Protein AF-A0A2V9QXF2-F1 (afdb_monomer_lite)

pLDDT: mean 73.82, std 21.85, range [30.42, 95.75]

Foldseek 3Di:
DDDDDDDDDDDDDDDDDDDPPDPPPDPDDDDDDPPCLLVCLVVLLVLVLVLLQLCVVLVHDQPLQPPDDADDDHDDDDDPDSVVSVVSNVVVSVVLVPDDNPLSLLCCVCRGRVDDLVRSCVVSVHDSVVSVVSNSVSSD

Radius of gyration: 27.96 Å; chains: 1; bounding box: 50×91×40 Å

Sequence (140 aa):
MNEYPHVQVMFNEPSAELSTSSLESAPAYIDGVNPDFWLYRARTIALLKRYLRISIEVGRLPSILGRELFRSKVTSYRMSSFEDAVIFVHDVEQALDQLQLFPRQIIAAVLFQEYTQEQAAEVLHCGRRTIAREFPIALD

Structure (mmCIF, N/CA/C/O backbone):
data_AF-A0A2V9QXF2-F1
#
_entry.id   AF-A0A2V9QXF2-F1
#
loop_
_atom_site.group_PDB
_atom_site.id
_atom_site.type_symbol
_atom_site.label_atom_id
_atom_site.label_alt_id
_atom_site.label_comp_id
_atom_site.label_asym_id
_atom_site.label_entity_id
_atom_site.label_seq_id
_atom_site.pdbx_PDB_ins_code
_atom_site.Cartn_x
_atom_site.Cartn_y
_atom_site.Cartn_z
_atom_site.occupancy
_atom_site.B_iso_or_equiv
_atom_site.auth_seq_id
_atom_site.auth_comp_id
_atom_site.auth_asym_id
_atom_site.auth_atom_id
_atom_site.pdbx_PDB_model_num
ATOM 1 N N . MET A 1 1 ? 27.100 -77.487 19.554 1.00 35.31 1 MET A N 1
ATOM 2 C CA . MET A 1 1 ? 26.086 -77.846 18.544 1.00 35.31 1 MET A CA 1
ATOM 3 C C . MET A 1 1 ? 25.522 -76.563 17.963 1.00 35.31 1 MET A C 1
ATOM 5 O O . MET A 1 1 ? 25.086 -75.753 18.763 1.00 35.31 1 MET A O 1
ATOM 9 N N . ASN A 1 2 ? 25.509 -76.246 16.674 1.00 30.91 2 ASN A N 1
ATOM 10 C CA . ASN A 1 2 ? 26.055 -76.813 15.434 1.00 30.91 2 ASN A CA 1
ATOM 11 C C . ASN A 1 2 ? 26.334 -75.585 14.535 1.00 30.91 2 ASN A C 1
ATOM 13 O O . ASN A 1 2 ? 25.577 -74.622 14.577 1.00 30.91 2 ASN A O 1
ATOM 17 N N . GLU A 1 3 ? 27.540 -75.488 13.979 1.00 32.38 3 GLU A N 1
ATOM 18 C CA . GLU A 1 3 ? 27.822 -75.578 12.531 1.00 32.38 3 GLU A CA 1
ATOM 19 C C . GLU A 1 3 ? 27.521 -74.301 11.723 1.00 32.38 3 GLU A C 1
ATOM 21 O O . GLU A 1 3 ? 26.380 -73.928 11.477 1.00 32.38 3 GLU A O 1
ATOM 26 N N . TYR A 1 4 ? 28.611 -73.676 11.263 1.00 40.78 4 TYR A N 1
ATOM 27 C CA . TYR A 1 4 ? 28.661 -72.861 10.046 1.00 40.78 4 TYR A CA 1
ATOM 28 C C . TYR A 1 4 ? 28.261 -73.717 8.821 1.00 40.78 4 TYR A C 1
ATOM 30 O O . TYR A 1 4 ? 28.404 -74.939 8.863 1.00 40.78 4 TYR A O 1
ATOM 38 N N . PRO A 1 5 ? 27.911 -73.099 7.678 1.00 46.56 5 PRO A N 1
ATOM 39 C CA . PRO A 1 5 ? 28.965 -72.998 6.674 1.00 46.56 5 PRO A CA 1
ATOM 40 C C . PRO A 1 5 ? 29.018 -71.649 5.953 1.00 46.56 5 PRO A C 1
ATOM 42 O O . PRO A 1 5 ? 28.037 -71.117 5.438 1.00 46.56 5 PRO A O 1
ATOM 45 N N . HIS A 1 6 ? 30.254 -71.172 5.853 1.00 36.34 6 HIS A N 1
ATOM 46 C CA . HIS A 1 6 ? 30.753 -70.440 4.703 1.00 36.34 6 HIS A CA 1
ATOM 47 C C . HIS A 1 6 ? 30.442 -71.196 3.404 1.00 36.34 6 HIS A C 1
ATOM 49 O O . HIS A 1 6 ? 30.791 -72.370 3.293 1.00 36.34 6 HIS A O 1
ATOM 55 N N . VAL A 1 7 ? 29.943 -70.493 2.385 1.00 39.59 7 VAL A N 1
ATOM 56 C CA . VAL A 1 7 ? 30.415 -70.703 1.010 1.00 39.59 7 VAL A CA 1
ATOM 57 C C . VAL A 1 7 ? 30.730 -69.345 0.399 1.00 39.59 7 VAL A C 1
ATOM 59 O O . VAL A 1 7 ? 30.021 -68.357 0.571 1.00 39.59 7 VAL A O 1
ATOM 62 N N . GLN A 1 8 ? 31.885 -69.340 -0.238 1.00 35.59 8 GLN A N 1
ATOM 63 C CA . GLN A 1 8 ? 32.728 -68.238 -0.635 1.00 35.59 8 GLN A CA 1
ATOM 64 C C . GLN A 1 8 ? 32.681 -68.100 -2.168 1.00 35.59 8 GLN A C 1
ATOM 66 O O . GLN A 1 8 ? 32.501 -69.088 -2.872 1.00 35.59 8 GLN A O 1
ATOM 71 N N . VAL A 1 9 ? 33.018 -66.894 -2.634 1.00 41.28 9 VAL A N 1
ATOM 72 C CA . VAL A 1 9 ? 33.554 -66.535 -3.963 1.00 41.28 9 VAL A CA 1
ATOM 73 C C . VAL A 1 9 ? 32.562 -66.504 -5.129 1.00 41.28 9 VAL A C 1
ATOM 75 O O . VAL A 1 9 ? 32.170 -67.533 -5.659 1.00 41.28 9 VAL A O 1
ATOM 78 N N . MET A 1 10 ? 32.329 -65.304 -5.666 1.00 30.42 10 MET A N 1
ATOM 79 C CA . MET A 1 10 ? 32.920 -64.956 -6.965 1.00 30.42 10 MET A CA 1
ATOM 80 C C . MET A 1 10 ? 32.862 -63.453 -7.241 1.00 30.42 10 MET A C 1
ATOM 82 O O . MET A 1 10 ? 31.805 -62.873 -7.445 1.00 30.42 10 MET A O 1
ATOM 86 N N . PHE A 1 11 ? 34.059 -62.863 -7.204 1.00 38.44 11 PHE A N 1
ATOM 87 C CA . PHE A 1 11 ? 34.552 -61.779 -8.050 1.00 38.44 11 PHE A CA 1
ATOM 88 C C . PHE A 1 11 ? 33.565 -61.203 -9.075 1.00 38.44 11 PHE A C 1
ATOM 90 O O . PHE A 1 11 ? 33.261 -61.863 -10.065 1.00 38.44 11 PHE A O 1
ATOM 97 N N . ASN A 1 12 ? 33.224 -59.924 -8.904 1.00 32.00 12 ASN A N 1
ATOM 98 C CA . ASN A 1 12 ? 33.250 -58.956 -9.998 1.00 32.00 12 ASN A CA 1
ATOM 99 C C . ASN A 1 12 ? 33.346 -57.532 -9.413 1.00 32.00 12 ASN A C 1
ATOM 101 O O . ASN A 1 12 ? 32.358 -56.996 -8.924 1.00 32.00 12 ASN A O 1
ATOM 105 N N . GLU A 1 13 ? 34.537 -56.931 -9.444 1.00 43.59 13 GLU A N 1
ATOM 106 C CA . GLU A 1 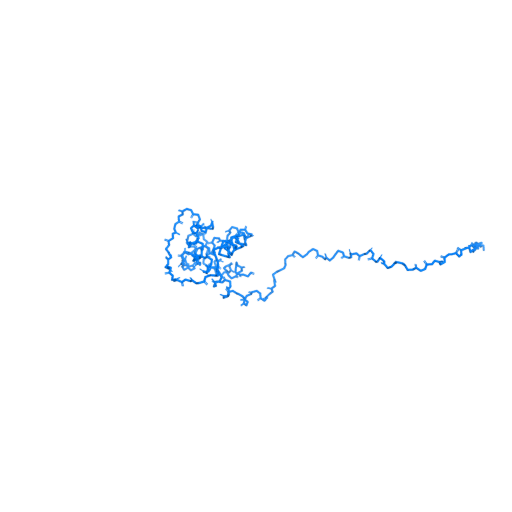13 ? 34.648 -55.469 -9.569 1.00 43.59 13 GLU A CA 1
ATOM 107 C C . GLU A 1 13 ? 3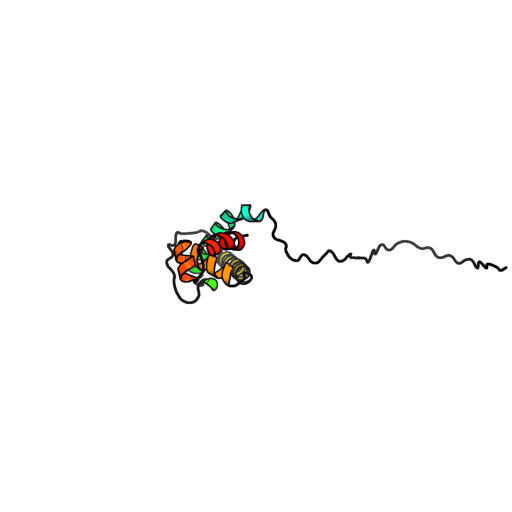4.345 -55.154 -11.042 1.00 43.59 13 GLU A C 1
ATOM 109 O O . GLU A 1 13 ? 34.859 -55.849 -11.924 1.00 43.59 13 GLU A O 1
ATOM 114 N N . PRO A 1 14 ? 33.516 -54.143 -11.335 1.00 39.91 14 PRO A N 1
ATOM 115 C CA . PRO A 1 14 ? 34.154 -52.870 -11.641 1.00 39.91 14 PRO A CA 1
ATOM 116 C C . PRO A 1 14 ? 33.386 -51.646 -11.122 1.00 39.91 14 PRO A C 1
ATOM 118 O O . PRO A 1 14 ? 32.178 -51.514 -11.279 1.00 39.91 14 PRO A O 1
ATOM 121 N N . SER A 1 15 ? 34.159 -50.728 -10.547 1.00 38.47 15 SER A N 1
ATOM 122 C CA . SER A 1 15 ? 34.167 -49.294 -10.852 1.00 38.47 15 SER A CA 1
ATOM 123 C C . SER A 1 15 ? 32.826 -48.574 -11.074 1.00 38.47 15 SER A C 1
ATOM 125 O O . SER A 1 15 ? 32.227 -48.645 -12.138 1.00 38.47 15 SER A O 1
ATOM 127 N N . ALA A 1 16 ? 32.530 -47.712 -10.096 1.00 47.31 16 ALA A N 1
ATOM 128 C CA . ALA A 1 16 ? 31.997 -46.359 -10.256 1.00 47.31 16 ALA A CA 1
ATOM 129 C C . ALA A 1 16 ? 30.687 -46.187 -11.035 1.00 47.31 16 ALA A C 1
ATOM 131 O O . ALA A 1 16 ? 30.733 -45.958 -12.232 1.00 47.31 16 ALA A O 1
ATOM 132 N N . GLU A 1 17 ? 29.576 -46.036 -10.305 1.00 36.06 17 GLU A N 1
ATOM 133 C CA . GLU A 1 17 ? 28.655 -44.912 -10.522 1.00 36.06 17 GLU A CA 1
ATOM 134 C C . GLU A 1 17 ? 28.130 -44.396 -9.174 1.00 36.06 17 GLU A C 1
ATOM 136 O O . GLU A 1 17 ? 27.464 -45.087 -8.403 1.00 36.06 17 GLU A O 1
ATOM 141 N N . LEU A 1 18 ? 28.497 -43.150 -8.878 1.00 49.06 18 LEU A N 1
ATOM 142 C CA . LEU A 1 18 ? 27.975 -42.342 -7.789 1.00 49.06 18 LEU A CA 1
ATOM 143 C C . LEU A 1 18 ? 26.522 -41.990 -8.123 1.00 49.06 18 LEU A C 1
ATOM 145 O O . LEU A 1 18 ? 26.262 -41.211 -9.035 1.00 49.06 18 LEU A O 1
ATOM 149 N N . SER A 1 19 ? 25.569 -42.550 -7.388 1.00 38.16 19 SER A N 1
ATOM 150 C CA . SER A 1 19 ? 24.179 -42.091 -7.385 1.00 38.16 19 SER A CA 1
ATOM 151 C C . SER A 1 19 ? 23.603 -42.309 -5.996 1.00 38.16 19 SER A C 1
ATOM 153 O O . SER A 1 19 ? 22.919 -43.289 -5.718 1.00 38.16 19 SER A O 1
ATOM 155 N N . THR A 1 20 ? 23.930 -41.391 -5.088 1.00 40.34 20 THR A N 1
ATOM 156 C CA . THR A 1 20 ? 23.326 -41.306 -3.758 1.00 40.34 20 THR A CA 1
ATOM 157 C C . THR A 1 20 ? 21.886 -40.816 -3.915 1.00 40.34 20 THR A C 1
ATOM 159 O O . THR A 1 20 ? 21.581 -39.633 -3.790 1.00 40.34 20 THR A O 1
ATOM 162 N N . SER A 1 21 ? 20.993 -41.745 -4.247 1.00 49.22 21 SER A N 1
ATOM 163 C CA . SER A 1 21 ? 19.547 -41.569 -4.226 1.00 49.22 21 SER A CA 1
ATOM 164 C C . SER A 1 21 ? 19.044 -41.628 -2.784 1.00 49.22 21 SER A C 1
ATOM 166 O O . SER A 1 21 ? 18.510 -42.641 -2.347 1.00 49.22 21 SER A O 1
ATOM 168 N N . SER A 1 22 ? 19.229 -40.535 -2.052 1.00 41.12 22 SER A N 1
ATOM 169 C CA . SER A 1 22 ? 18.520 -40.259 -0.802 1.00 41.12 22 SER A CA 1
ATOM 170 C C . SER A 1 22 ? 18.395 -38.747 -0.679 1.00 41.12 22 SER A C 1
ATOM 172 O O . SER A 1 22 ? 19.135 -38.107 0.062 1.00 41.12 22 SER A O 1
ATOM 174 N N . LEU A 1 23 ? 17.486 -38.154 -1.461 1.00 42.56 23 LEU A N 1
ATOM 175 C CA . LEU A 1 23 ? 16.974 -36.826 -1.140 1.00 42.56 23 LEU A CA 1
ATOM 176 C C . LEU A 1 23 ? 16.127 -36.986 0.118 1.00 42.56 23 LEU A C 1
ATOM 178 O O . LEU A 1 23 ? 14.932 -37.266 0.063 1.00 42.56 23 LEU A O 1
ATOM 182 N N . GLU A 1 24 ? 16.816 -36.873 1.248 1.00 45.41 24 GLU A N 1
ATOM 183 C CA . GLU A 1 24 ? 16.264 -36.489 2.533 1.00 45.41 24 GLU A CA 1
ATOM 184 C C . GLU A 1 24 ? 15.213 -35.411 2.267 1.00 45.41 24 GLU A C 1
ATOM 186 O O . GLU A 1 24 ? 15.541 -34.334 1.759 1.00 45.41 24 GLU A O 1
ATOM 191 N N . SER A 1 25 ? 13.934 -35.735 2.484 1.00 51.16 25 SER A N 1
ATOM 192 C CA . SER A 1 25 ? 12.866 -34.763 2.307 1.00 51.16 25 SER A CA 1
ATOM 193 C C . SER A 1 25 ? 13.075 -33.695 3.370 1.00 51.16 25 SER A C 1
ATOM 195 O O . SER A 1 25 ? 12.658 -33.857 4.520 1.00 51.16 25 SER A O 1
ATOM 197 N N . ALA A 1 26 ? 13.779 -32.630 2.983 1.00 51.41 26 ALA A N 1
ATOM 198 C CA . ALA A 1 26 ? 13.871 -31.409 3.751 1.00 51.41 26 ALA A CA 1
ATOM 199 C C . ALA A 1 26 ? 12.450 -31.065 4.210 1.00 51.41 26 ALA A C 1
ATOM 201 O O . ALA A 1 26 ? 11.523 -31.149 3.391 1.00 51.41 26 ALA A O 1
ATOM 202 N N . PRO A 1 27 ? 12.248 -30.771 5.505 1.00 44.19 27 PRO A N 1
ATOM 203 C CA . PRO A 1 27 ? 10.917 -30.512 6.022 1.00 44.19 27 PRO A CA 1
ATOM 204 C C . PRO A 1 27 ? 10.269 -29.449 5.140 1.00 44.19 27 PRO A C 1
ATOM 206 O O . PRO A 1 27 ? 10.865 -28.400 4.891 1.00 44.19 27 PRO A O 1
ATOM 209 N N . ALA A 1 28 ? 9.083 -29.766 4.616 1.00 51.09 28 ALA A N 1
ATOM 210 C CA . ALA A 1 28 ? 8.283 -28.831 3.848 1.00 51.09 28 ALA A CA 1
ATOM 211 C C . ALA A 1 28 ? 8.170 -27.540 4.667 1.00 51.09 28 ALA A C 1
ATOM 213 O O . ALA A 1 28 ? 7.606 -27.542 5.760 1.00 51.09 28 ALA A O 1
ATOM 214 N N . TYR A 1 29 ? 8.794 -26.475 4.167 1.00 48.94 29 TYR A N 1
ATOM 215 C CA . TYR A 1 29 ? 8.810 -25.159 4.787 1.00 48.94 29 TYR A CA 1
ATOM 216 C C . TYR A 1 29 ? 7.377 -24.637 4.829 1.00 48.94 29 TYR A C 1
ATOM 218 O O . TYR A 1 29 ? 6.858 -24.134 3.835 1.00 48.94 29 TYR A O 1
ATOM 226 N N . ILE A 1 30 ? 6.723 -24.806 5.971 1.00 55.25 30 ILE A N 1
ATOM 227 C CA . ILE A 1 30 ? 5.456 -24.156 6.272 1.00 55.25 30 ILE A CA 1
ATOM 228 C C . ILE A 1 30 ? 5.712 -23.297 7.512 1.00 55.25 30 ILE A C 1
ATOM 230 O O . ILE A 1 30 ? 6.169 -23.795 8.539 1.00 55.25 30 ILE A O 1
ATOM 234 N N . ASP A 1 31 ? 5.463 -21.998 7.330 1.00 50.66 31 ASP A N 1
ATOM 235 C CA . ASP A 1 31 ? 5.619 -20.850 8.238 1.00 50.66 31 ASP A CA 1
ATOM 236 C C . ASP A 1 31 ? 7.010 -20.226 8.397 1.00 50.66 31 ASP A C 1
ATOM 238 O O . ASP A 1 31 ? 7.468 -19.812 9.460 1.00 50.66 31 ASP A O 1
ATOM 242 N N . GLY A 1 32 ? 7.602 -20.030 7.222 1.00 49.72 32 GLY A N 1
ATOM 243 C CA . GLY A 1 32 ? 8.552 -18.999 6.826 1.00 49.72 32 GLY A CA 1
ATOM 244 C C . GLY A 1 32 ? 8.527 -17.470 6.871 1.00 49.72 32 GLY A C 1
ATOM 245 O O . GLY A 1 32 ? 8.916 -16.854 5.876 1.00 49.72 32 GLY A O 1
ATOM 246 N N . VAL A 1 33 ? 8.085 -16.841 7.962 1.00 60.06 33 VAL A N 1
ATOM 247 C CA . VAL A 1 33 ? 8.278 -15.391 8.129 1.00 60.06 33 VAL A CA 1
ATOM 248 C C . VAL A 1 33 ? 9.746 -15.147 8.471 1.00 60.06 33 VAL A C 1
ATOM 250 O O . VAL A 1 33 ? 10.175 -15.390 9.599 1.00 60.06 33 VAL A O 1
ATOM 253 N N . ASN A 1 34 ? 10.540 -14.695 7.498 1.00 70.19 34 ASN A N 1
ATOM 254 C CA . ASN A 1 34 ? 11.891 -14.232 7.783 1.00 70.19 34 ASN A CA 1
ATOM 255 C C . ASN A 1 34 ? 11.779 -13.038 8.754 1.00 70.19 34 ASN A C 1
ATOM 257 O O . ASN A 1 34 ? 11.157 -12.033 8.394 1.00 70.19 34 ASN A O 1
ATOM 261 N N . PRO A 1 35 ? 12.353 -13.118 9.971 1.00 70.06 35 PRO A N 1
ATOM 262 C CA . PRO A 1 35 ? 12.205 -12.078 10.983 1.00 70.06 35 PRO A CA 1
ATOM 263 C C . PRO A 1 35 ? 12.812 -10.738 10.564 1.00 70.06 35 PRO A C 1
ATOM 265 O O . PRO A 1 35 ? 12.597 -9.765 11.273 1.00 70.06 35 PRO A O 1
ATOM 268 N N . ASP A 1 36 ? 13.528 -10.669 9.439 1.00 85.56 36 ASP A N 1
ATOM 269 C CA . ASP A 1 36 ? 14.143 -9.456 8.905 1.00 85.56 36 ASP A CA 1
ATOM 270 C C . ASP A 1 36 ? 13.264 -8.712 7.883 1.00 85.56 36 ASP A C 1
ATOM 272 O O . ASP A 1 36 ? 13.631 -7.617 7.452 1.00 85.56 36 ASP A O 1
ATOM 276 N N . PHE A 1 37 ? 12.087 -9.233 7.505 1.00 87.44 37 PHE A N 1
ATOM 277 C CA . PHE A 1 37 ? 11.230 -8.577 6.502 1.00 87.44 37 PHE A CA 1
ATOM 278 C C . PHE A 1 37 ? 10.757 -7.175 6.898 1.00 87.44 37 PHE A C 1
ATOM 280 O O . PHE A 1 37 ? 10.619 -6.303 6.033 1.00 87.44 37 PHE A O 1
ATOM 287 N N . TRP A 1 38 ? 10.682 -6.892 8.201 1.00 89.19 38 TRP A N 1
ATOM 288 C CA . TRP A 1 38 ? 10.379 -5.553 8.705 1.00 89.19 38 TRP A CA 1
ATOM 289 C C . TRP A 1 38 ? 11.331 -4.464 8.180 1.00 89.19 38 TRP A C 1
ATOM 291 O O . TRP A 1 38 ? 10.925 -3.302 8.075 1.00 89.19 38 TRP A O 1
ATOM 301 N N . LEU A 1 39 ? 12.575 -4.821 7.821 1.00 91.56 39 LEU A N 1
ATOM 302 C CA . LEU A 1 39 ? 13.566 -3.907 7.241 1.00 91.56 39 LEU A CA 1
ATOM 303 C C . LEU A 1 39 ? 13.131 -3.378 5.869 1.00 91.56 39 LEU A C 1
ATOM 305 O O . LEU A 1 39 ? 13.522 -2.279 5.470 1.00 91.56 39 LEU A O 1
ATOM 309 N N . TYR A 1 40 ? 12.304 -4.133 5.143 1.00 92.25 40 TYR A N 1
ATOM 310 C CA . TYR A 1 40 ? 11.856 -3.777 3.802 1.00 92.25 40 TYR A CA 1
ATOM 311 C C . TYR A 1 40 ? 10.543 -3.003 3.785 1.00 92.25 40 TYR A C 1
ATOM 313 O O . TYR A 1 40 ? 10.222 -2.444 2.742 1.00 92.25 40 TYR A O 1
ATOM 321 N N . ARG A 1 41 ? 9.823 -2.855 4.904 1.00 92.88 41 ARG A N 1
ATOM 322 C CA . ARG A 1 41 ? 8.505 -2.184 4.946 1.00 92.88 41 ARG A CA 1
ATOM 323 C C . ARG A 1 41 ? 8.481 -0.829 4.250 1.00 92.88 41 ARG A C 1
ATOM 325 O O . ARG A 1 41 ? 7.576 -0.547 3.470 1.00 92.88 41 ARG A O 1
ATOM 332 N N . ALA A 1 42 ? 9.489 0.014 4.485 1.00 93.25 42 ALA A N 1
ATOM 333 C CA . ALA A 1 42 ? 9.586 1.320 3.829 1.00 93.25 42 ALA A CA 1
ATOM 334 C C . ALA A 1 42 ? 9.714 1.189 2.300 1.00 93.25 42 ALA A C 1
ATOM 336 O O . ALA A 1 42 ? 9.092 1.944 1.549 1.00 93.25 42 ALA A O 1
ATOM 337 N N . ARG A 1 43 ? 10.479 0.193 1.838 1.00 93.88 43 ARG A N 1
ATOM 338 C CA . ARG A 1 43 ? 10.620 -0.148 0.420 1.00 93.88 43 ARG A CA 1
ATOM 339 C C . ARG A 1 43 ? 9.324 -0.733 -0.142 1.00 93.88 43 ARG A C 1
ATOM 341 O O . ARG A 1 43 ? 8.929 -0.315 -1.226 1.00 93.88 43 ARG A O 1
ATOM 348 N N . THR A 1 44 ? 8.644 -1.619 0.584 1.00 95.00 44 THR A N 1
ATOM 349 C CA . THR A 1 44 ? 7.343 -2.186 0.198 1.00 95.00 44 THR A CA 1
ATOM 350 C C . THR A 1 44 ? 6.303 -1.081 0.040 1.00 95.00 44 THR A C 1
ATOM 352 O O . THR A 1 44 ? 5.655 -0.991 -0.997 1.00 95.00 44 THR A O 1
ATOM 355 N N . ILE A 1 45 ? 6.210 -0.151 0.995 1.00 95.06 45 ILE A N 1
ATOM 356 C CA . ILE A 1 45 ? 5.316 1.014 0.908 1.00 95.06 45 ILE A CA 1
ATOM 357 C C . ILE A 1 45 ? 5.631 1.859 -0.334 1.00 95.06 45 ILE A C 1
ATOM 359 O O . ILE A 1 45 ? 4.718 2.260 -1.058 1.00 95.06 45 ILE A O 1
ATOM 363 N N . ALA A 1 46 ? 6.910 2.135 -0.603 1.00 94.06 46 ALA A N 1
ATOM 364 C CA . ALA A 1 46 ? 7.312 2.890 -1.789 1.00 94.06 46 ALA A CA 1
ATOM 365 C C . ALA A 1 46 ? 6.958 2.150 -3.092 1.00 94.06 46 ALA A C 1
ATOM 367 O O . ALA A 1 46 ? 6.484 2.773 -4.043 1.00 94.06 46 ALA A O 1
ATOM 368 N N . LEU A 1 47 ? 7.137 0.828 -3.119 1.00 94.31 47 LEU A N 1
ATOM 369 C CA . LEU A 1 47 ? 6.791 -0.034 -4.246 1.00 94.31 47 LEU A CA 1
ATOM 370 C C . LEU A 1 47 ? 5.278 -0.052 -4.493 1.00 94.31 47 LEU A C 1
ATOM 372 O O . LEU A 1 47 ? 4.857 0.133 -5.632 1.00 94.31 47 LEU A O 1
ATOM 376 N N . LEU A 1 48 ? 4.461 -0.172 -3.445 1.00 94.38 48 LEU A N 1
ATOM 377 C CA . LEU A 1 48 ? 2.999 -0.138 -3.537 1.00 94.38 48 LEU A CA 1
ATOM 378 C C . LEU A 1 48 ? 2.486 1.238 -3.995 1.00 94.38 48 LEU A C 1
ATOM 380 O O . LEU A 1 48 ? 1.615 1.324 -4.859 1.00 94.38 48 LEU A O 1
ATOM 384 N N . LYS A 1 49 ? 3.073 2.334 -3.500 1.00 92.00 49 LYS A N 1
ATOM 385 C CA . LYS A 1 49 ? 2.763 3.690 -3.992 1.00 92.00 49 LYS A CA 1
ATOM 386 C C . LYS A 1 49 ? 3.138 3.871 -5.464 1.00 92.00 49 LYS A C 1
ATOM 388 O O . LYS A 1 49 ? 2.397 4.498 -6.220 1.00 92.00 49 LYS A O 1
ATOM 393 N N . ARG A 1 50 ? 4.275 3.307 -5.886 1.00 90.31 50 ARG A N 1
ATOM 394 C CA . ARG A 1 50 ? 4.695 3.290 -7.295 1.00 90.31 50 ARG A CA 1
ATOM 395 C C . ARG A 1 50 ? 3.723 2.478 -8.150 1.00 90.31 50 ARG A C 1
ATOM 397 O O . ARG A 1 50 ? 3.341 2.941 -9.218 1.00 90.31 50 ARG A O 1
ATOM 404 N N . TYR A 1 51 ? 3.291 1.317 -7.669 1.00 91.38 51 TYR A N 1
ATOM 405 C CA . TYR A 1 51 ? 2.267 0.493 -8.307 1.00 91.38 51 TYR A CA 1
ATOM 406 C C . TYR A 1 51 ? 0.960 1.261 -8.538 1.00 91.38 51 TYR A C 1
ATOM 408 O O . TYR A 1 51 ? 0.467 1.280 -9.665 1.00 91.38 51 TYR A O 1
ATOM 416 N N . LEU A 1 52 ? 0.447 1.973 -7.529 1.00 89.06 52 LEU A N 1
ATOM 417 C CA . LEU A 1 52 ? -0.772 2.778 -7.674 1.00 89.06 52 LEU A CA 1
ATOM 418 C C . LEU A 1 52 ? -0.644 3.830 -8.784 1.00 89.06 52 LEU A C 1
ATOM 420 O O . LEU A 1 52 ? -1.565 4.027 -9.568 1.00 89.06 52 LEU A O 1
ATOM 424 N N . ARG A 1 53 ? 0.505 4.501 -8.880 1.00 87.12 53 ARG A N 1
ATOM 425 C CA . ARG A 1 53 ? 0.731 5.496 -9.934 1.00 87.12 53 ARG A CA 1
ATOM 426 C C . ARG A 1 53 ? 0.754 4.863 -11.324 1.00 87.12 53 ARG A C 1
ATOM 428 O O . ARG A 1 53 ? 0.080 5.347 -12.226 1.00 87.12 53 ARG A O 1
ATOM 435 N N . ILE A 1 54 ? 1.535 3.799 -11.485 1.00 87.19 54 ILE A N 1
ATOM 436 C CA . ILE A 1 54 ? 1.777 3.189 -12.796 1.00 87.19 54 ILE A CA 1
ATOM 437 C C . ILE A 1 54 ? 0.532 2.457 -13.302 1.00 87.19 54 ILE A C 1
ATOM 439 O O . ILE A 1 54 ? 0.228 2.535 -14.486 1.00 87.19 54 ILE A O 1
ATOM 443 N N . SER A 1 55 ? -0.230 1.807 -12.422 1.00 86.38 55 SER A N 1
ATOM 444 C CA . SER A 1 55 ? -1.509 1.185 -12.796 1.00 86.38 55 SER A CA 1
ATOM 445 C C . SER A 1 55 ? -2.472 2.205 -13.416 1.00 86.38 55 SER A C 1
ATOM 447 O O . SER A 1 55 ? -2.983 1.963 -14.511 1.00 86.38 55 SER A O 1
ATOM 449 N N . ILE A 1 56 ? -2.607 3.392 -12.807 1.00 84.44 56 ILE A N 1
ATOM 450 C CA . ILE A 1 56 ? -3.409 4.500 -13.352 1.00 84.44 56 ILE A CA 1
ATOM 451 C C . ILE A 1 56 ? -2.885 4.951 -14.726 1.00 84.44 56 ILE A C 1
ATOM 453 O O . ILE A 1 56 ? -3.679 5.128 -15.648 1.00 84.44 56 ILE A O 1
ATOM 457 N N . GLU A 1 57 ? -1.567 5.115 -14.889 1.00 80.88 57 GLU A N 1
ATOM 458 C CA . GLU A 1 57 ? -0.949 5.533 -16.162 1.00 80.88 57 GLU A CA 1
ATOM 459 C C . GLU A 1 57 ? -1.157 4.511 -17.294 1.00 80.88 57 GLU A C 1
ATOM 461 O O . GLU A 1 57 ? -1.384 4.895 -18.439 1.00 80.88 57 GLU A O 1
ATOM 466 N N . VAL A 1 58 ? -1.132 3.214 -16.977 1.00 80.31 58 VAL A N 1
ATOM 467 C CA . VAL A 1 58 ? -1.367 2.108 -17.926 1.00 80.31 58 VAL A CA 1
ATOM 468 C C . VAL A 1 58 ? -2.865 1.946 -18.258 1.00 80.31 58 VAL A C 1
ATOM 470 O O . VAL A 1 58 ? -3.230 1.174 -19.143 1.00 80.31 58 VAL A O 1
ATOM 473 N N . GLY A 1 59 ? -3.754 2.687 -17.586 1.00 72.81 59 GLY A N 1
ATOM 474 C CA . GLY A 1 59 ? -5.204 2.599 -17.777 1.00 72.81 59 GLY A CA 1
ATOM 475 C C . GLY A 1 59 ? -5.839 1.389 -17.087 1.00 72.81 59 GLY A C 1
ATOM 476 O O . GLY A 1 59 ? -6.967 1.016 -17.412 1.00 72.81 59 GLY A O 1
ATOM 477 N N . ARG A 1 60 ? -5.135 0.769 -16.131 1.00 67.00 60 ARG A N 1
ATOM 478 C CA . ARG A 1 60 ? -5.673 -0.303 -15.286 1.00 67.00 60 ARG A CA 1
ATOM 479 C C . ARG A 1 60 ? -6.069 0.283 -13.936 1.00 67.00 60 ARG A C 1
ATOM 481 O O . ARG A 1 60 ? -5.274 0.928 -13.264 1.00 67.00 60 ARG A O 1
ATOM 488 N N . LEU A 1 61 ? -7.305 0.045 -13.513 1.00 65.81 61 LEU A N 1
ATOM 489 C CA . LEU A 1 61 ? -7.678 0.287 -12.122 1.00 65.81 61 LEU A CA 1
ATOM 490 C C . LEU A 1 61 ? -7.135 -0.888 -11.297 1.00 65.81 61 LEU A C 1
ATOM 492 O O . LEU A 1 61 ? -7.469 -2.023 -11.648 1.00 65.81 61 LEU A O 1
ATOM 496 N N . PRO A 1 62 ? -6.326 -0.653 -10.243 1.00 66.69 62 PRO A N 1
ATOM 497 C CA . PRO A 1 62 ? -5.916 -1.696 -9.314 1.00 66.69 62 PRO A CA 1
ATOM 498 C C . PRO A 1 62 ? -7.091 -2.598 -8.935 1.00 66.69 62 PRO A C 1
ATOM 500 O O . PRO A 1 62 ? -8.069 -2.125 -8.352 1.00 66.69 62 PRO A O 1
ATOM 503 N N . SER A 1 63 ? -6.995 -3.894 -9.242 1.00 67.06 63 SER A N 1
ATOM 504 C CA . SER A 1 63 ? -8.056 -4.878 -8.958 1.00 67.06 63 SER A CA 1
ATOM 505 C C . SER A 1 63 ? -8.460 -4.892 -7.480 1.00 67.06 63 SER A C 1
ATOM 507 O O . SER A 1 63 ? -9.632 -5.052 -7.147 1.00 67.06 63 SER A O 1
ATOM 509 N N . ILE A 1 64 ? -7.490 -4.624 -6.604 1.00 68.12 64 ILE A N 1
ATOM 510 C CA . ILE A 1 64 ? -7.650 -4.490 -5.156 1.00 68.12 64 ILE A CA 1
ATOM 511 C C . ILE A 1 64 ? -8.639 -3.394 -4.724 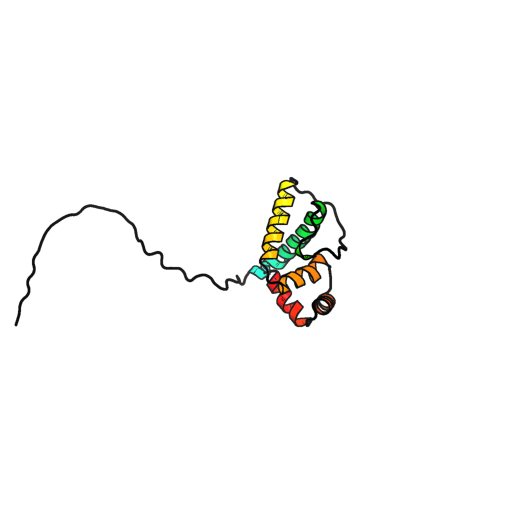1.00 68.12 64 ILE A C 1
ATOM 513 O O . ILE A 1 64 ? -9.182 -3.472 -3.625 1.00 68.12 64 ILE A O 1
ATOM 517 N N . LEU A 1 65 ? -8.871 -2.377 -5.561 1.00 64.19 65 LEU A N 1
ATOM 518 C CA . LEU A 1 65 ? -9.745 -1.248 -5.237 1.00 64.19 65 LEU A CA 1
ATOM 519 C C . LEU A 1 65 ? -11.179 -1.429 -5.744 1.00 64.19 65 LEU A C 1
ATOM 521 O O . LEU A 1 65 ? -12.084 -0.783 -5.228 1.00 64.19 65 L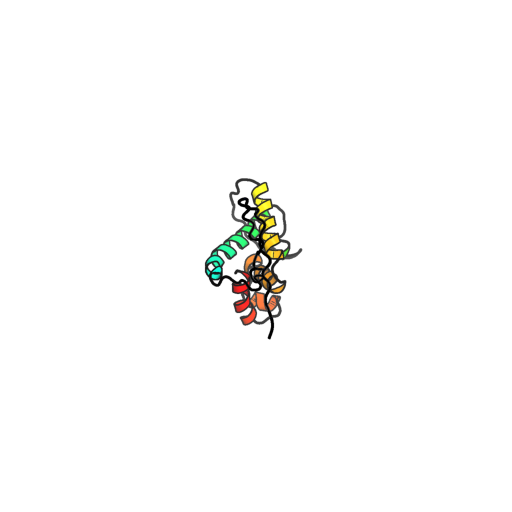EU A O 1
ATOM 525 N N . GLY A 1 66 ? -11.423 -2.328 -6.702 1.00 58.56 66 GLY A N 1
ATOM 526 C CA . GLY A 1 66 ? -12.752 -2.463 -7.300 1.00 58.56 66 GLY A CA 1
ATOM 527 C C . GLY A 1 66 ? -13.234 -1.165 -7.969 1.00 58.56 66 GLY A C 1
ATOM 528 O O . GLY A 1 66 ? -12.509 -0.182 -8.090 1.00 58.56 66 GLY A O 1
ATOM 529 N N . ARG A 1 67 ? -14.467 -1.163 -8.484 1.00 54.88 67 ARG A N 1
ATOM 530 C CA . ARG A 1 67 ? -15.008 -0.106 -9.366 1.00 54.88 67 ARG A CA 1
ATOM 531 C C . ARG A 1 67 ? -15.222 1.268 -8.721 1.00 54.88 67 ARG A C 1
ATOM 533 O O . ARG A 1 67 ? -15.727 2.157 -9.401 1.00 54.88 67 ARG A O 1
ATOM 540 N N . GLU A 1 68 ? -14.869 1.476 -7.462 1.00 52.62 68 GLU A N 1
ATOM 541 C CA . GLU A 1 68 ? -15.202 2.709 -6.759 1.00 52.62 68 GLU A CA 1
ATOM 542 C C . GLU A 1 68 ? -14.019 3.208 -5.926 1.00 52.62 68 GLU A C 1
ATOM 544 O O . GLU A 1 68 ? -13.424 2.466 -5.154 1.00 52.62 68 GLU A O 1
ATOM 549 N N . LEU A 1 69 ? -13.774 4.518 -6.054 1.00 51.47 69 LEU A N 1
ATOM 550 C CA . LEU A 1 69 ? -12.919 5.384 -5.230 1.00 51.47 69 LEU A CA 1
ATOM 551 C C . LEU A 1 69 ? -11.453 5.533 -5.681 1.00 51.47 69 LEU A C 1
ATOM 553 O O . LEU A 1 69 ? -10.562 4.821 -5.236 1.00 51.47 69 LEU A O 1
ATOM 557 N N . PHE A 1 70 ? -11.180 6.585 -6.466 1.00 51.75 70 PHE A N 1
ATOM 558 C CA . PHE A 1 70 ? -9.828 7.138 -6.612 1.00 51.75 70 PHE A CA 1
ATOM 559 C C . PHE A 1 70 ? -9.802 8.623 -6.246 1.00 51.75 70 PHE A C 1
ATOM 561 O O . PHE A 1 70 ? -10.400 9.466 -6.915 1.00 51.75 70 PHE A O 1
ATOM 568 N N . ARG A 1 71 ? -9.035 8.950 -5.205 1.00 53.97 71 ARG A N 1
ATOM 569 C CA . ARG A 1 71 ? -8.418 10.266 -5.022 1.00 53.97 71 ARG A CA 1
ATOM 570 C C . ARG A 1 71 ? -6.911 10.044 -5.066 1.00 53.97 71 ARG A C 1
ATOM 572 O O . ARG A 1 71 ? -6.332 9.650 -4.068 1.00 53.97 71 ARG A O 1
ATOM 579 N N . SER A 1 72 ? -6.272 10.253 -6.216 1.00 50.47 72 SER A N 1
ATOM 580 C CA . SER A 1 72 ? -4.808 10.198 -6.301 1.00 50.47 72 SER A CA 1
ATOM 581 C C . SER A 1 72 ? -4.258 11.365 -7.108 1.00 50.47 72 SER A C 1
ATOM 583 O O . SER A 1 72 ? -4.800 11.747 -8.147 1.00 50.47 72 SER A O 1
ATOM 585 N N . LYS A 1 73 ? -3.178 11.954 -6.593 1.00 44.69 73 LYS A N 1
ATOM 586 C CA . LYS A 1 73 ? -2.447 13.069 -7.193 1.00 44.69 73 LYS A CA 1
ATOM 587 C C . LYS A 1 73 ? -1.248 12.513 -7.963 1.00 44.69 73 LYS A C 1
ATOM 589 O O . LYS A 1 73 ? -0.283 12.023 -7.375 1.00 44.69 73 LYS A O 1
ATOM 594 N N . VAL A 1 74 ? -1.311 12.597 -9.288 1.00 44.38 74 VAL A N 1
ATOM 595 C CA . VAL A 1 74 ? -0.258 12.116 -10.193 1.00 44.38 74 VAL A CA 1
ATOM 596 C C . VAL A 1 74 ? 0.886 13.138 -10.243 1.00 44.38 74 VAL A C 1
ATOM 598 O O . VAL A 1 74 ? 0.653 14.328 -10.442 1.00 44.38 74 VAL A O 1
ATOM 601 N N . THR A 1 75 ? 2.132 12.688 -10.067 1.00 43.72 75 THR A N 1
ATOM 602 C CA . THR A 1 75 ? 3.334 13.450 -10.453 1.00 43.72 75 THR A CA 1
ATOM 603 C C . THR A 1 75 ? 4.115 12.615 -11.468 1.00 43.72 75 THR A C 1
ATOM 605 O O . THR A 1 75 ? 4.110 11.391 -11.369 1.00 43.72 75 THR A O 1
ATOM 608 N N . SER A 1 76 ? 4.721 13.248 -12.474 1.00 43.97 76 SER A N 1
ATOM 609 C CA . SER A 1 76 ? 5.310 12.565 -13.638 1.00 43.97 76 SER A CA 1
ATOM 610 C C . SER A 1 76 ? 6.424 11.566 -13.274 1.00 43.97 76 SER A C 1
ATOM 612 O O . SER A 1 76 ? 7.184 11.785 -12.327 1.00 43.97 76 SER A O 1
ATOM 614 N N . TYR A 1 77 ? 6.527 10.464 -14.032 1.00 54.84 77 TYR A N 1
ATOM 615 C CA . TYR A 1 77 ? 7.519 9.393 -13.848 1.00 54.84 77 TYR A CA 1
ATOM 616 C C . TYR A 1 77 ? 8.187 8.982 -15.177 1.00 54.84 77 TYR A C 1
ATOM 618 O O . TYR A 1 77 ? 7.643 9.214 -16.254 1.00 54.84 77 TYR A O 1
ATOM 626 N N . ARG A 1 78 ? 9.391 8.391 -15.104 1.00 51.69 78 ARG A N 1
ATOM 627 C CA . ARG A 1 78 ? 10.140 7.834 -16.246 1.00 51.69 78 ARG A CA 1
ATOM 628 C C . ARG A 1 78 ? 10.343 6.323 -16.054 1.00 51.69 78 ARG A C 1
ATOM 630 O O . ARG A 1 78 ? 11.166 5.924 -15.235 1.00 51.69 78 ARG A O 1
ATOM 637 N N . MET A 1 79 ? 9.607 5.515 -16.819 1.00 59.12 79 MET A N 1
ATOM 638 C CA . MET A 1 79 ? 9.906 4.102 -17.122 1.00 59.12 79 MET A CA 1
ATOM 639 C C . MET A 1 79 ? 10.611 4.012 -18.484 1.00 59.12 79 MET A C 1
ATOM 641 O O . MET A 1 79 ? 10.429 4.896 -19.321 1.00 59.12 79 MET A O 1
ATOM 645 N N . SER A 1 80 ? 11.402 2.960 -18.707 1.00 64.81 80 SER A N 1
ATOM 646 C CA . SER A 1 80 ? 12.107 2.688 -19.971 1.00 64.81 80 SER A CA 1
ATOM 647 C C . SER A 1 80 ? 11.168 2.312 -21.121 1.00 64.81 80 SER A C 1
ATOM 649 O O . SER A 1 80 ? 11.381 2.775 -22.239 1.00 64.81 80 SER A O 1
ATOM 651 N N . SER A 1 81 ? 10.122 1.519 -20.856 1.00 75.25 81 SER A N 1
ATOM 652 C CA . SER A 1 81 ? 9.127 1.102 -21.852 1.00 75.25 81 SER A CA 1
ATOM 653 C C . SER A 1 81 ? 7.737 0.873 -21.234 1.00 75.25 81 SER A C 1
ATOM 655 O O . SER A 1 81 ? 7.592 0.759 -20.015 1.00 75.25 81 SER A O 1
ATO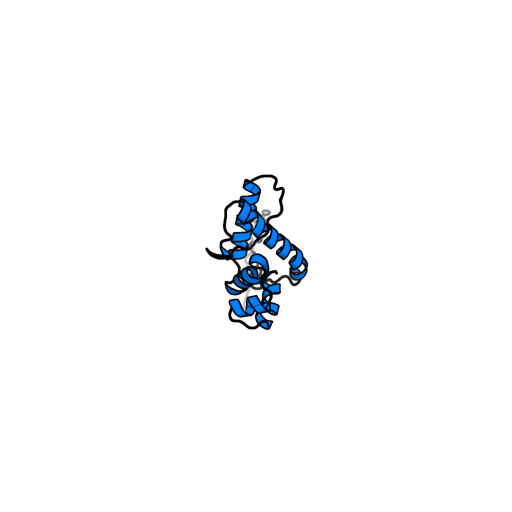M 657 N N . PHE A 1 82 ? 6.699 0.816 -22.077 1.00 76.50 82 PHE A N 1
ATOM 658 C CA . PHE A 1 82 ? 5.336 0.459 -21.659 1.00 76.50 82 PHE A CA 1
ATOM 659 C C . PHE A 1 82 ? 5.239 -1.004 -21.199 1.00 76.50 82 PHE A C 1
ATOM 661 O O . PHE A 1 82 ? 4.540 -1.299 -20.234 1.00 76.50 82 PHE A O 1
ATOM 668 N N . GLU A 1 83 ? 5.973 -1.905 -21.852 1.00 77.00 83 GLU A N 1
ATOM 669 C CA . GLU A 1 83 ? 6.016 -3.333 -21.519 1.00 77.00 83 GLU A CA 1
ATOM 670 C C . GLU A 1 83 ? 6.511 -3.543 -20.082 1.00 77.00 83 GLU A C 1
ATOM 672 O O . GLU A 1 83 ? 5.854 -4.230 -19.302 1.00 77.00 83 GLU A O 1
ATOM 677 N N . ASP A 1 84 ? 7.580 -2.842 -19.687 1.00 78.19 84 ASP A N 1
ATOM 678 C CA . ASP A 1 84 ? 8.110 -2.878 -18.317 1.00 78.19 84 ASP A CA 1
ATOM 679 C C . ASP A 1 84 ? 7.076 -2.410 -17.279 1.00 78.19 84 ASP A C 1
ATOM 681 O O . ASP A 1 84 ? 7.019 -2.922 -16.159 1.00 78.19 84 ASP A O 1
ATOM 685 N N . ALA A 1 85 ? 6.248 -1.422 -17.634 1.00 85.06 85 ALA A N 1
ATOM 686 C CA . ALA A 1 85 ? 5.194 -0.920 -16.760 1.00 85.06 85 ALA A CA 1
ATOM 687 C C . ALA A 1 85 ? 4.061 -1.934 -16.584 1.00 85.06 85 ALA A C 1
ATOM 689 O O . ALA A 1 85 ? 3.599 -2.135 -15.461 1.00 85.06 85 ALA A O 1
ATOM 690 N N . VAL A 1 86 ? 3.647 -2.597 -17.666 1.00 83.44 86 VAL A N 1
ATOM 691 C CA . VAL A 1 86 ? 2.622 -3.646 -17.620 1.00 83.44 86 VAL A CA 1
ATOM 692 C C . VAL A 1 86 ? 3.107 -4.848 -16.813 1.00 83.44 86 VAL A C 1
ATOM 694 O O . VAL A 1 86 ? 2.366 -5.309 -15.947 1.00 83.44 86 VAL A O 1
ATOM 697 N N . ILE A 1 87 ? 4.342 -5.312 -17.044 1.00 83.56 87 ILE A N 1
ATOM 698 C CA . ILE A 1 87 ? 4.955 -6.419 -16.290 1.00 83.56 87 ILE A CA 1
ATOM 699 C C . ILE A 1 87 ? 4.998 -6.069 -14.802 1.00 83.56 87 ILE A C 1
ATOM 701 O O . ILE A 1 87 ? 4.481 -6.813 -13.978 1.00 83.56 87 ILE A O 1
ATOM 705 N N . PHE A 1 88 ? 5.507 -4.882 -14.455 1.00 89.00 88 PHE A N 1
ATOM 706 C CA . PHE A 1 88 ? 5.561 -4.441 -13.063 1.00 89.00 88 PHE A CA 1
ATOM 707 C C . PHE A 1 88 ? 4.178 -4.394 -12.397 1.00 89.00 88 PHE A C 1
ATOM 709 O O . PHE A 1 88 ? 4.026 -4.845 -11.265 1.00 89.00 88 PHE A O 1
ATOM 716 N N . VAL A 1 89 ? 3.168 -3.836 -13.073 1.00 89.81 89 VAL A N 1
ATOM 717 C CA . VAL A 1 89 ? 1.796 -3.784 -12.542 1.00 89.81 89 VAL A CA 1
ATOM 718 C C . VAL A 1 89 ? 1.250 -5.193 -12.335 1.00 89.81 89 VAL A C 1
ATOM 720 O O . VAL A 1 89 ? 0.697 -5.465 -11.274 1.00 89.81 89 VAL A O 1
ATOM 723 N N . HIS A 1 90 ? 1.440 -6.080 -13.312 1.00 88.06 90 HIS A N 1
ATOM 724 C CA . HIS A 1 90 ? 0.981 -7.462 -13.245 1.00 88.06 90 HIS A CA 1
ATOM 725 C C . HIS A 1 90 ? 1.638 -8.240 -12.096 1.00 88.06 90 HIS A C 1
ATOM 727 O O . HIS A 1 90 ? 0.941 -8.890 -11.322 1.00 88.06 90 HIS A O 1
ATOM 733 N N . ASP A 1 91 ? 2.956 -8.135 -11.935 1.00 90.25 91 ASP A N 1
ATOM 734 C CA . ASP A 1 91 ? 3.690 -8.850 -10.887 1.00 90.25 91 ASP A CA 1
ATOM 735 C C . ASP A 1 91 ? 3.247 -8.409 -9.486 1.00 90.25 91 ASP A C 1
ATOM 737 O O . ASP A 1 91 ? 3.058 -9.233 -8.588 1.00 90.25 91 ASP A O 1
ATOM 741 N N . VAL A 1 92 ? 3.032 -7.102 -9.294 1.00 92.00 92 VAL A N 1
ATOM 742 C CA . VAL A 1 92 ? 2.550 -6.567 -8.013 1.00 92.00 92 VAL A CA 1
ATOM 743 C C . VAL A 1 92 ? 1.087 -6.935 -7.766 1.00 92.00 92 VAL A C 1
ATOM 745 O O . VAL A 1 92 ? 0.746 -7.279 -6.635 1.00 92.00 92 VAL A O 1
ATOM 748 N N . GLU A 1 93 ? 0.228 -6.913 -8.791 1.00 89.88 93 GLU A N 1
ATOM 749 C CA . GLU A 1 93 ? -1.151 -7.420 -8.691 1.00 89.88 93 GLU A CA 1
ATOM 750 C C . GLU A 1 93 ? -1.161 -8.881 -8.243 1.00 89.88 93 GLU A C 1
ATOM 752 O O . GLU A 1 93 ? -1.828 -9.217 -7.268 1.00 89.88 93 GLU A O 1
ATOM 757 N N . GLN A 1 94 ? -0.364 -9.731 -8.890 1.00 90.19 94 GLN A N 1
ATOM 758 C CA . GLN A 1 94 ? -0.296 -11.152 -8.575 1.00 90.19 94 GLN A CA 1
ATOM 759 C C . GLN A 1 94 ? 0.236 -11.415 -7.158 1.00 90.19 94 GLN A C 1
ATOM 761 O O . GLN A 1 94 ? -0.205 -12.360 -6.504 1.00 90.19 94 GLN A O 1
ATOM 766 N N . ALA A 1 95 ? 1.163 -10.592 -6.661 1.00 91.50 95 ALA A N 1
ATOM 767 C CA . ALA A 1 95 ? 1.625 -10.667 -5.276 1.00 91.50 95 ALA A CA 1
ATOM 768 C C . ALA A 1 95 ? 0.524 -10.245 -4.286 1.00 91.50 95 ALA A C 1
ATOM 770 O O . ALA A 1 95 ? 0.264 -10.947 -3.310 1.00 91.50 95 ALA A O 1
ATOM 771 N N . LEU A 1 96 ? -0.181 -9.141 -4.560 1.00 91.38 96 LEU A N 1
ATOM 772 C CA . LEU A 1 96 ? -1.324 -8.698 -3.753 1.00 91.38 96 LEU A CA 1
ATOM 773 C C . LEU A 1 96 ? -2.466 -9.724 -3.763 1.00 91.38 96 LEU A C 1
ATOM 775 O O . LEU A 1 96 ? -3.154 -9.887 -2.754 1.00 91.38 96 LEU A O 1
ATOM 779 N N . ASP A 1 97 ? -2.637 -10.450 -4.868 1.00 89.69 97 ASP A N 1
ATOM 780 C CA . ASP A 1 97 ? -3.635 -11.506 -5.012 1.00 89.69 97 ASP A CA 1
ATOM 781 C C . ASP A 1 97 ? -3.339 -12.772 -4.197 1.00 89.69 97 ASP A C 1
ATOM 783 O O . ASP A 1 97 ? -4.255 -13.560 -3.947 1.00 89.69 97 ASP A O 1
ATOM 787 N N . GLN A 1 98 ? -2.111 -12.934 -3.703 1.00 90.19 98 GLN A N 1
ATOM 788 C CA . GLN A 1 98 ? -1.736 -14.017 -2.790 1.00 90.19 98 GLN A CA 1
ATOM 789 C C . GLN A 1 98 ? -1.989 -13.669 -1.317 1.00 90.19 98 GLN A C 1
ATOM 791 O O . GLN A 1 98 ? -2.067 -14.569 -0.480 1.00 90.19 98 GLN A O 1
ATOM 796 N N . LEU A 1 99 ? -2.164 -12.384 -0.980 1.00 90.00 99 LEU A N 1
ATOM 797 C CA . LEU A 1 99 ? -2.506 -11.984 0.385 1.00 90.00 99 LEU A CA 1
ATOM 798 C C . LEU A 1 99 ? -3.926 -12.430 0.736 1.00 90.00 99 LEU A C 1
ATOM 800 O O . LEU A 1 99 ? -4.848 -12.335 -0.077 1.00 90.00 99 LEU A O 1
ATOM 804 N N . GLN A 1 100 ? -4.126 -12.815 1.996 1.00 89.81 100 GLN A N 1
ATOM 805 C CA . GLN A 1 100 ? -5.462 -13.031 2.546 1.00 89.81 100 GLN A CA 1
ATOM 806 C C . GLN A 1 100 ? -6.320 -11.761 2.406 1.00 89.81 100 GLN A C 1
ATOM 808 O O . GLN A 1 100 ? -5.805 -10.638 2.373 1.00 89.81 100 GLN A O 1
ATOM 813 N N . LEU A 1 101 ? -7.645 -11.934 2.353 1.00 90.94 101 LEU A N 1
ATOM 814 C CA . LEU A 1 101 ? -8.589 -10.844 2.076 1.00 90.94 101 LEU A CA 1
ATOM 815 C C . LEU A 1 101 ? -8.410 -9.645 3.021 1.00 90.94 101 LEU A C 1
ATOM 817 O O . LEU A 1 101 ? -8.418 -8.501 2.577 1.00 90.94 101 LEU A O 1
ATOM 821 N N . PHE A 1 102 ? -8.216 -9.902 4.315 1.00 92.94 102 PHE A N 1
ATOM 822 C CA . PHE A 1 102 ? -8.143 -8.843 5.317 1.00 92.94 102 PHE A CA 1
ATOM 823 C C . PHE A 1 102 ? -6.848 -8.004 5.235 1.00 92.94 102 PHE A C 1
ATOM 825 O O . PHE A 1 102 ? -6.963 -6.792 5.057 1.00 92.94 102 PHE A O 1
ATOM 832 N N . PRO A 1 103 ? -5.624 -8.580 5.248 1.00 92.75 103 PRO A N 1
ATOM 833 C CA . PRO A 1 103 ? -4.382 -7.840 4.971 1.00 92.75 103 PRO A CA 1
ATOM 834 C C . PRO A 1 103 ? -4.443 -6.993 3.695 1.00 92.75 103 PRO A C 1
ATOM 836 O O . PRO A 1 103 ? -4.046 -5.826 3.683 1.00 92.75 103 PRO A O 1
ATOM 839 N N . ARG A 1 104 ? -5.020 -7.565 2.632 1.00 93.62 104 ARG A N 1
ATOM 840 C CA . ARG A 1 104 ? -5.222 -6.891 1.350 1.00 93.62 104 ARG A CA 1
ATOM 841 C C . ARG A 1 104 ? -6.119 -5.653 1.486 1.00 93.62 104 ARG A C 1
ATOM 843 O O . ARG A 1 104 ? -5.773 -4.582 0.990 1.00 93.62 104 ARG A O 1
ATOM 850 N N . GLN A 1 105 ? -7.240 -5.769 2.194 1.00 93.31 105 GLN A N 1
ATOM 851 C CA . GLN A 1 105 ? -8.144 -4.648 2.470 1.00 93.31 105 GLN A CA 1
ATOM 852 C C . GLN A 1 105 ? -7.488 -3.547 3.316 1.00 93.31 105 GLN A C 1
ATOM 854 O O . GLN A 1 105 ? -7.721 -2.366 3.063 1.00 93.31 105 GLN A O 1
ATOM 859 N N . ILE A 1 106 ? -6.631 -3.906 4.279 1.00 94.81 106 ILE A N 1
ATOM 860 C CA . ILE A 1 106 ? -5.886 -2.917 5.072 1.00 94.81 106 ILE A CA 1
ATOM 861 C C . ILE A 1 106 ? -4.938 -2.115 4.174 1.00 94.81 106 ILE A C 1
ATOM 863 O O . ILE A 1 106 ? -4.915 -0.887 4.259 1.00 94.81 106 ILE A O 1
ATOM 867 N N . ILE A 1 107 ? -4.181 -2.784 3.296 1.00 94.25 107 ILE A N 1
ATOM 868 C CA . ILE A 1 107 ? -3.300 -2.112 2.328 1.00 94.25 107 ILE A CA 1
ATOM 869 C C . ILE A 1 107 ? -4.107 -1.154 1.448 1.00 94.25 107 ILE A C 1
ATOM 871 O O . ILE A 1 107 ? -3.715 0.002 1.283 1.00 94.25 107 ILE A O 1
ATOM 875 N N . ALA A 1 108 ? -5.250 -1.605 0.931 1.00 92.19 108 ALA A N 1
ATOM 876 C CA . ALA A 1 108 ? -6.132 -0.780 0.115 1.00 92.19 108 ALA A CA 1
ATOM 877 C C . ALA A 1 108 ? -6.586 0.491 0.849 1.00 92.19 108 ALA A C 1
ATOM 879 O O . ALA A 1 108 ? -6.414 1.596 0.334 1.00 92.19 108 ALA A O 1
ATOM 880 N N . ALA A 1 109 ? -7.103 0.343 2.069 1.00 92.06 109 ALA A N 1
ATOM 881 C CA . ALA A 1 109 ? -7.600 1.453 2.873 1.00 92.06 109 ALA A CA 1
ATOM 882 C C . ALA A 1 109 ? -6.484 2.445 3.249 1.00 92.06 109 ALA A C 1
ATOM 884 O O . ALA A 1 109 ? -6.616 3.649 3.043 1.00 92.06 109 ALA A O 1
ATOM 885 N N . VAL A 1 110 ? -5.363 1.949 3.778 1.00 92.81 110 VAL A N 1
ATOM 886 C CA . VAL A 1 110 ? -4.314 2.802 4.359 1.00 92.81 110 VAL A CA 1
ATOM 887 C C . VAL A 1 110 ? -3.385 3.389 3.294 1.00 92.81 110 VAL A C 1
ATOM 889 O O . VAL A 1 110 ? -3.031 4.564 3.368 1.00 92.81 110 VAL A O 1
ATOM 892 N N . LEU A 1 111 ? -2.955 2.594 2.307 1.00 91.75 111 LEU A N 1
ATOM 893 C CA . LEU A 1 111 ? -1.955 3.034 1.325 1.00 91.75 111 LEU A CA 1
ATOM 894 C C . LEU A 1 111 ? -2.559 3.603 0.047 1.00 91.75 111 LEU A C 1
ATOM 896 O O . LEU A 1 111 ? -1.978 4.534 -0.508 1.00 91.75 111 LEU A O 1
ATOM 900 N N . PHE A 1 112 ? -3.670 3.047 -0.438 1.00 89.94 112 PHE A N 1
ATOM 901 C CA . PHE A 1 112 ? -4.239 3.461 -1.725 1.00 89.94 112 PHE A CA 1
ATOM 902 C C . PHE A 1 112 ? -5.341 4.503 -1.583 1.00 89.94 112 PHE A C 1
ATOM 904 O O . PHE A 1 112 ? -5.423 5.410 -2.407 1.00 89.94 112 PHE A O 1
ATOM 911 N N . GLN A 1 113 ? -6.150 4.405 -0.529 1.00 89.06 113 GLN A N 1
ATOM 912 C CA . GLN A 1 113 ? -7.208 5.374 -0.226 1.00 89.06 113 GLN A CA 1
ATOM 913 C C . GLN A 1 113 ? -6.754 6.459 0.764 1.00 89.06 113 GLN A C 1
ATOM 915 O O . GLN A 1 113 ? -7.493 7.412 1.002 1.00 89.06 113 GLN A O 1
ATOM 920 N N . GLU A 1 114 ? -5.533 6.338 1.301 1.00 90.88 114 GLU A N 1
ATOM 921 C CA . GLU A 1 114 ? -4.915 7.285 2.242 1.00 90.88 114 GLU A CA 1
ATOM 922 C C . GLU A 1 114 ? -5.732 7.506 3.532 1.00 90.88 114 GLU A C 1
ATOM 924 O O . GLU A 1 114 ? -5.639 8.561 4.163 1.00 90.88 114 GLU A O 1
ATOM 929 N N . TYR A 1 115 ? -6.520 6.512 3.957 1.00 93.19 115 TYR A N 1
ATOM 930 C CA . TYR A 1 115 ? -7.210 6.571 5.242 1.00 93.19 115 TYR A CA 1
ATOM 931 C C . TYR A 1 115 ? -6.231 6.489 6.411 1.00 93.19 115 TYR A C 1
ATOM 933 O O . TYR A 1 115 ? -5.243 5.747 6.386 1.00 93.19 115 TYR A O 1
ATOM 941 N N . THR A 1 116 ? -6.538 7.217 7.487 1.00 94.12 116 THR A N 1
ATOM 942 C CA . THR A 1 116 ? -5.843 7.012 8.764 1.00 94.12 116 THR A CA 1
ATOM 943 C C . THR A 1 116 ? -6.166 5.624 9.324 1.00 94.12 116 THR A C 1
ATOM 945 O O . THR A 1 116 ? -7.126 4.978 8.904 1.00 94.12 116 THR A O 1
ATOM 948 N N . GLN A 1 117 ? -5.393 5.142 10.302 1.00 93.19 117 GLN A N 1
ATOM 949 C CA . GLN A 1 117 ? -5.678 3.839 10.918 1.00 93.19 117 GLN A CA 1
ATOM 950 C C . GLN A 1 117 ? -7.054 3.802 11.594 1.00 93.19 117 GLN A C 1
ATOM 952 O O . GLN A 1 117 ? -7.689 2.752 11.630 1.00 93.19 117 GLN A O 1
ATOM 957 N N . GLU A 1 118 ? -7.513 4.933 12.129 1.00 94.19 118 GLU A N 1
ATOM 958 C CA . GLU A 1 118 ? -8.846 5.101 12.705 1.00 94.19 118 GLU A CA 1
ATOM 959 C C . GLU A 1 118 ? -9.925 4.966 11.628 1.00 94.19 118 GLU A C 1
ATOM 961 O O . GLU A 1 118 ? -10.814 4.131 11.760 1.00 94.19 118 GLU A O 1
ATOM 966 N N . GLN A 1 119 ? -9.798 5.711 10.529 1.00 94.31 119 GLN A N 1
ATOM 967 C CA . GLN A 1 119 ? -10.746 5.661 9.411 1.00 94.31 119 GLN A CA 1
ATOM 968 C C . GLN A 1 119 ? -10.776 4.277 8.752 1.00 94.31 119 GLN A C 1
ATOM 970 O O . GLN A 1 119 ? -11.843 3.739 8.474 1.00 94.31 119 GLN A O 1
ATOM 975 N N . ALA A 1 120 ? -9.610 3.659 8.551 1.00 94.38 120 ALA A N 1
ATOM 976 C CA . ALA A 1 120 ? -9.514 2.304 8.023 1.00 94.38 120 ALA A CA 1
ATOM 977 C C . ALA A 1 120 ? -10.186 1.286 8.957 1.00 94.38 120 ALA A C 1
ATOM 979 O O . ALA A 1 120 ? -10.845 0.366 8.485 1.00 94.38 120 ALA A O 1
ATOM 980 N N . ALA A 1 121 ? -10.064 1.454 10.277 1.00 95.69 121 ALA A N 1
ATOM 981 C CA . ALA A 1 121 ? -10.733 0.592 11.246 1.00 95.69 121 ALA A CA 1
ATOM 982 C C . ALA A 1 121 ? -12.264 0.728 11.178 1.00 95.69 121 ALA A C 1
ATOM 984 O O . ALA A 1 121 ? -12.965 -0.282 11.231 1.00 95.69 121 ALA A O 1
ATOM 985 N N . GLU A 1 122 ? -12.773 1.951 11.006 1.00 94.81 122 GLU A N 1
ATOM 986 C CA . GLU A 1 122 ? -14.203 2.220 10.816 1.00 94.81 122 GLU A CA 1
ATOM 987 C C . GLU A 1 122 ? -14.736 1.580 9.527 1.00 94.81 122 GLU A C 1
ATOM 989 O O . GLU A 1 122 ? -15.728 0.852 9.574 1.00 94.81 122 GLU A O 1
ATOM 994 N N . VAL A 1 123 ? -14.046 1.792 8.400 1.00 93.31 123 VAL A N 1
ATOM 995 C CA . VAL A 1 123 ? -14.430 1.259 7.079 1.00 93.31 123 VAL A CA 1
ATOM 996 C C . VAL A 1 123 ? -14.352 -0.268 7.035 1.00 93.31 123 VAL A C 1
ATOM 998 O O . VAL A 1 123 ? -15.197 -0.912 6.421 1.00 93.31 123 VAL A O 1
ATOM 1001 N N . LEU A 1 124 ? -13.363 -0.864 7.706 1.00 92.94 124 LEU A N 1
ATOM 1002 C CA . LEU A 1 124 ? -13.176 -2.318 7.767 1.00 92.94 124 LEU A CA 1
ATOM 1003 C C . LEU A 1 124 ? -13.904 -2.972 8.952 1.00 92.94 124 LEU A C 1
ATOM 1005 O O . LEU A 1 124 ? -13.707 -4.160 9.204 1.00 92.94 124 LEU A O 1
ATOM 1009 N N . HIS A 1 125 ? -14.721 -2.212 9.689 1.00 95.06 125 HIS A N 1
ATOM 1010 C CA . HIS A 1 125 ? -15.500 -2.675 10.841 1.00 95.06 125 HIS A CA 1
ATOM 1011 C C . HIS A 1 125 ? -14.684 -3.482 11.866 1.00 95.06 125 HIS A C 1
ATOM 1013 O O . HIS A 1 125 ? -15.132 -4.505 12.388 1.00 95.06 125 HIS A O 1
ATOM 1019 N N . CYS A 1 126 ? -13.471 -3.021 12.176 1.00 94.19 126 CYS A N 1
ATOM 1020 C CA . CYS A 1 126 ? -12.588 -3.673 13.138 1.00 94.19 126 CYS A CA 1
ATOM 1021 C C . CYS A 1 126 ? -11.990 -2.673 14.137 1.00 94.19 126 CYS A C 1
ATOM 1023 O O . CYS A 1 126 ? -12.181 -1.464 14.051 1.00 94.19 126 CYS A O 1
ATOM 1025 N N . GLY A 1 127 ? -11.277 -3.174 15.148 1.00 94.44 127 GLY A N 1
ATOM 1026 C CA . GLY A 1 127 ? -10.612 -2.310 16.120 1.00 94.44 127 GLY A CA 1
ATOM 1027 C C . GLY A 1 127 ? -9.328 -1.696 15.559 1.00 94.44 127 GLY A C 1
ATOM 1028 O O . GLY A 1 127 ? -8.533 -2.388 14.926 1.00 94.44 127 GLY A O 1
ATOM 1029 N N . ARG A 1 128 ? -9.031 -0.437 15.908 1.00 95.75 128 ARG A N 1
ATOM 1030 C CA . ARG A 1 128 ? -7.763 0.230 15.537 1.00 95.75 128 ARG A CA 1
ATOM 1031 C C . ARG A 1 128 ? -6.517 -0.584 15.917 1.00 95.75 128 ARG A C 1
ATOM 1033 O O . ARG A 1 128 ? -5.538 -0.605 15.180 1.00 95.75 128 ARG A O 1
ATOM 1040 N N . ARG A 1 129 ? -6.547 -1.286 17.060 1.00 95.56 129 ARG A N 1
ATOM 1041 C CA . ARG A 1 129 ? -5.454 -2.188 17.481 1.00 95.56 129 ARG A CA 1
ATOM 1042 C C . ARG A 1 129 ? -5.235 -3.345 16.505 1.00 95.56 129 ARG A C 1
ATOM 1044 O O . ARG A 1 129 ? -4.093 -3.749 16.328 1.00 95.56 129 ARG A O 1
ATOM 1051 N N . THR A 1 130 ? -6.298 -3.854 15.886 1.00 94.94 130 THR A N 1
ATOM 1052 C CA . THR A 1 130 ? -6.209 -4.893 14.858 1.00 94.94 130 THR A CA 1
ATOM 1053 C C . THR A 1 130 ? -5.492 -4.340 13.633 1.00 94.94 130 THR A C 1
ATOM 1055 O O . THR A 1 130 ? -4.491 -4.912 13.228 1.00 94.94 130 THR A O 1
ATOM 1058 N N . ILE A 1 131 ? -5.899 -3.170 13.127 1.00 95.75 131 ILE A N 1
ATOM 1059 C CA . ILE A 1 131 ? -5.207 -2.504 12.010 1.00 95.75 131 ILE A CA 1
ATOM 1060 C C . ILE A 1 131 ? -3.725 -2.276 12.325 1.00 95.75 131 ILE A C 1
ATOM 1062 O O . ILE A 1 131 ? -2.863 -2.642 11.533 1.00 95.75 131 ILE A O 1
ATOM 1066 N N . ALA A 1 132 ? -3.411 -1.722 13.499 1.00 94.31 132 ALA A N 1
ATOM 1067 C CA . ALA A 1 132 ? -2.035 -1.420 13.890 1.00 94.31 132 ALA A CA 1
ATOM 1068 C C . ALA A 1 132 ? -1.134 -2.665 13.991 1.00 94.31 132 ALA A C 1
ATOM 1070 O O . ALA A 1 132 ? 0.073 -2.554 13.790 1.00 94.31 132 ALA A O 1
ATOM 1071 N N . ARG A 1 133 ? -1.708 -3.832 14.309 1.00 94.12 133 ARG A N 1
ATOM 1072 C CA . ARG A 1 133 ? -0.983 -5.104 14.391 1.00 94.12 133 ARG A CA 1
ATOM 1073 C C . ARG A 1 133 ? -0.848 -5.777 13.029 1.00 94.12 133 ARG A C 1
ATOM 1075 O O . ARG A 1 133 ? 0.235 -6.235 12.700 1.00 94.12 133 ARG A O 1
ATOM 1082 N N . GLU A 1 134 ? -1.927 -5.835 12.258 1.00 93.94 134 GLU A N 1
ATOM 1083 C CA . GLU A 1 134 ? -1.966 -6.577 10.993 1.00 93.94 134 GLU A CA 1
ATOM 1084 C C . GLU A 1 134 ? -1.313 -5.808 9.841 1.00 93.94 134 GLU A C 1
ATOM 1086 O O . GLU A 1 134 ? -0.715 -6.416 8.965 1.00 93.94 134 GLU A O 1
ATOM 1091 N N . PHE A 1 135 ? -1.368 -4.473 9.840 1.00 93.75 135 PHE A N 1
ATOM 1092 C CA . PHE A 1 135 ? -0.761 -3.666 8.779 1.00 93.75 135 PHE A CA 1
ATOM 1093 C C . PHE A 1 135 ? 0.743 -3.915 8.570 1.00 93.75 135 PHE A C 1
ATOM 1095 O O . PHE A 1 135 ? 1.134 -4.130 7.427 1.00 93.75 135 PHE A O 1
ATOM 1102 N N . PRO A 1 136 ? 1.609 -3.905 9.605 1.00 92.19 136 PRO A N 1
ATOM 1103 C CA . PRO A 1 136 ? 3.022 -4.217 9.411 1.00 92.19 136 PRO A CA 1
ATOM 1104 C C . PRO A 1 136 ? 3.250 -5.656 8.937 1.00 92.19 136 PRO A C 1
ATOM 1106 O O . PRO A 1 136 ? 4.148 -5.862 8.136 1.00 92.19 136 PRO A O 1
ATOM 1109 N N . ILE A 1 137 ? 2.424 -6.612 9.377 1.00 91.94 137 ILE A N 1
ATOM 1110 C CA . ILE A 1 137 ? 2.493 -8.016 8.940 1.00 91.94 137 ILE A CA 1
ATOM 1111 C C . ILE A 1 137 ? 2.096 -8.138 7.465 1.00 91.94 137 ILE A C 1
ATOM 1113 O O . ILE A 1 137 ? 2.681 -8.916 6.735 1.00 91.94 137 ILE A O 1
ATOM 1117 N N . ALA A 1 138 ? 1.134 -7.338 7.004 1.00 91.81 138 ALA A N 1
ATOM 1118 C CA . ALA A 1 138 ? 0.718 -7.307 5.604 1.00 91.81 138 ALA A CA 1
ATOM 1119 C C . ALA A 1 138 ? 1.793 -6.742 4.653 1.00 91.81 138 ALA A C 1
ATOM 1121 O O . ALA A 1 138 ? 1.683 -6.918 3.442 1.00 91.81 138 ALA A O 1
ATOM 1122 N N . LEU A 1 139 ? 2.777 -6.005 5.180 1.00 92.25 139 LEU A N 1
ATOM 1123 C CA . LEU A 1 139 ? 3.877 -5.414 4.409 1.00 92.25 139 LEU A CA 1
ATOM 1124 C C . LEU A 1 139 ? 5.148 -6.271 4.399 1.00 92.25 139 LEU A C 1
ATOM 1126 O O . LEU A 1 139 ? 6.053 -5.963 3.613 1.00 92.25 139 LEU A O 1
ATOM 1130 N N . ASP A 1 140 ? 5.215 -7.254 5.295 1.00 88.62 140 ASP A N 1
ATOM 1131 C CA . ASP A 1 140 ? 6.306 -8.216 5.437 1.00 88.62 140 ASP A CA 1
ATOM 1132 C C . ASP A 1 140 ? 6.038 -9.445 4.557 1.00 88.62 140 ASP A C 1
ATOM 1134 O O . ASP A 1 140 ? 7.015 -9.930 3.945 1.00 88.62 140 ASP A O 1
#

Secondary structure (DSSP, 8-state):
----------------------------------TTGGGGHHHHHHHHHHHHHHHHHTT---GGGTTS-----------S-HHHHHHHHHHHHHHHTTS-HHHHHHHIIIIIS---HHHHHHHTTS-HHHHHHHHHHHH-

=== Feature glossary ===
Annotated list of the representations used here:

Nearest PDB structures. The Foldseek neighbor list gives the closest experimentally determined structures in the PDB, ranked by structural alignment. TM-score near 1 means near-identical fold; near 0.3 means only rough topology match. This is how one finds what a novel AlphaFold prediction most resembles in the solved-structure universe.

Foldseek 3Di. Foldseek's 3Di representation compresses backbone geometry into a per-residue letter drawn from a learned twenty-state alphabet. It captures the tertiary interaction pattern around each residue — which residues are packed against it in space, regardless of where they are in sequence.

Radius of gyration, Cα contacts, bounding box. Radius of gyration (Rg) is the root-mean-square distance of Cα atoms from their centroid — a single number for overall size and compactness. A globular domain of N residues has Rg ≈ 2.2·N^0.38 Å; an extended or disordered chain has a much larger Rg. The Cα contact count is the number of residue pairs whose Cα atoms are within 8 Å and are more than four positions apart in sequence — a standard proxy for tertiary packing density. The bounding box is the smallest axis-aligned box enclosing all Cα atoms.

InterPro / GO / CATH / organism. The annotation block draws on four external resources. InterPro: which protein families and domains the sequence belongs to. GO: standardized terms for what the protein does, what process it participates in, and where in the cell it acts. CATH: which structural fold it has in the CATH hierarchy. Organism: the species of origin.

mmCIF coordinates. The mmCIF block holds the 3D Cartesian coordinates of each backbone atom (N, Cα, C, O) in ångströms. mmCIF is the PDB's canonical archive format — a tagged-loop text representation of the atomic model.

pLDDT. pLDDT is the predicted lDDT-Cα score: AlphaFold's confidence that the local environment of each residue (all inter-atomic distances within 15 Å) is correctly placed. It is a per-residue number between 0 and 100, with higher meaning more reliable.

Backbone torsions (φ/ψ). φ (phi) and ψ (psi) are the two rotatable backbone dihedrals per residue: φ is the C(i-1)–N–Cα–C torsion, ψ is the N–Cα–C–N(i+1) torsion, both in degrees on (−180°, 180°]. α-helical residues cluster near (−60°, −45°); β-strand residues near (−120°, +130°). A Ramachandran plot is simply a scatter of (φ, ψ) for every residue.

B-factor. For experimental (PDB) structures, the B-factor (temperature factor) quantifies the positional spread of each atom in the crystal — a combination of thermal vibration and static disorder — in units of Å². High B-factors mark flexible loops or poorly resolved regions; low B-factors mark the rigid, well-ordered core.

Secondary structure (3-state, P-SEA). SS3 is a coarse helix/strand/coil call (letters a/b/c) made by the P-SEA algorithm from inter-Cα distances and dihedrals. It is less detailed than DSSP but needs only Cα positions.

Predicted aligned error. Predicted aligned error is AlphaFold's pairwise confidence. Unlike pLDDT (per-residue), PAE is per-residue-pair and captures whether two parts of the structure are correctly placed relative to each other. Units are ångströms of expected positional error.

Solvent-accessible surface area. Solvent-accessible surface area (SASA) is the area in Å² traced out by the centre of a 1.4 Å probe sphere (a water molecule) rolled over the protein's van der Waals surface (Shrake–Rupley / Lee–Richards construction). Buried residues have near-zero SASA; fully exposed residues can exceed 200 Å². The total SASA scales roughly with the number of surface residues.

Secondary structure (8-state, DSSP). The SS8 string is DSSP's per-residue secondary-structure call. α-helix (H) means an i→i+4 H-bond ladder; β-strand (E) means the residue participates in a β-sheet; 3₁₀ (G) and π (I) are tighter and wider helices; T/S are turns/bends; '-' is loop.

Rendered structure images. Structure images are PyMOL renders from six orthogonal camera directions. Cartoon representation draws helices as coils and strands as arrows; sticks shows the backbone as bonds; surface shows the solvent-excluded envelope. Rainbow coloring maps sequence position to hue (blue→red, N→C); chain coloring assigns a distinct color per polypeptide.

Sequence. The amino-acid sequence is the protein's primary structure: the linear order of residues from the N-terminus to the C-terminus, written in one-letter code. Everything else here — the 3D coordinates, the secondary structure, the domain annotations — is ultimately a consequence of this string.

Contact-map, Ramachandran, and PAE plots. Three diagnostic plots accompany the record. The Cα contact map visualizes the tertiary structure as a 2D adjacency matrix (8 Å cutoff, sequence-local contacts suppressed). The Ramachandran plot shows the distribution of backbone (φ, ψ) torsions, with points in the α and β basins reflecting secondary structure content. The PAE plot shows 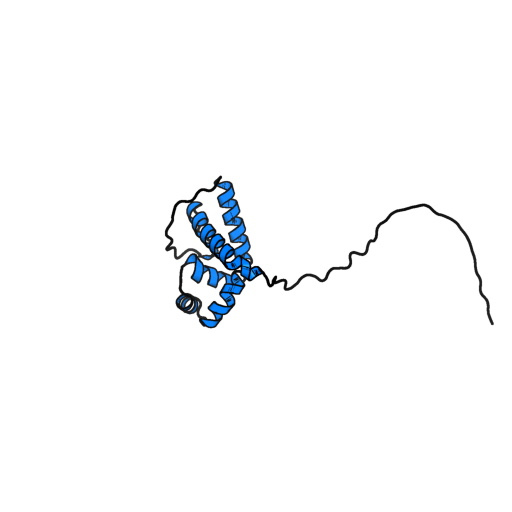AlphaFold's inter-residue confidence as a color matrix.